Protein AF-A0A9X0CJ80-F1 (afdb_monomer_lite)

Radius of gyration: 16.24 Å; chains: 1; bounding box: 37×39×41 Å

Organism: NCBI:txid174260

InterPro domains:
  IPR004839 Aminotransferase, class I/classII, large domain [PF00155] (1-104)
  IPR015421 Pyridoxal phosphate-dependent transferase, major domain [G3DSA:3.40.640.10] (2-110)
  IPR015424 Pyridoxal phosphate-dependent transferase [SSF53383] (3-104)
  IPR045088 Aminotransferase ALAT1/2-like [PTHR11751] (3-102)

pLDDT: mean 81.8, std 17.5, range [32.38, 97.69]

Foldseek 3Di:
DDPDADDLVRLLVVLVVCVVVVHAAEAECQQQQVDPDPVDHHDDSVNSLVVVDDVSQLHWYKHKYAPCHHPVNVVVVRDIDIDTGNDDPVVVVVVCVVVVVVDPDDDPPDD

Sequence (111 aa):
MVGQILTYDNIRDVIKFCAREKLVLFADEVYQETVFTSEAQFHSCKKVLRDLGPEYNTFQMMSLNSASKGFYGECGLRGAYLELIGFSKQVKQQFRQFISPSISLQRLDRY

Secondary structure (DSSP, 8-state):
---PPPPHHHHHHHHHHHHHTTPPEEEE-TTTT----TT-----HHHHHHHT-GGGTT--EEEEEETTSSTT--GGG--EEEEEES--HHHHHHHHHHHGGGS--------

Structure (mmCIF, N/CA/C/O backbone):
data_AF-A0A9X0CJ80-F1
#
_entry.id   AF-A0A9X0CJ80-F1
#
loop_
_atom_site.group_PDB
_atom_site.id
_atom_site.type_symbol
_atom_site.label_atom_id
_atom_site.label_alt_id
_atom_site.label_comp_id
_atom_site.label_asym_id
_atom_site.label_entity_id
_atom_site.label_seq_id
_atom_site.pdbx_PDB_ins_code
_atom_site.Cartn_x
_atom_site.Cartn_y
_atom_site.Cartn_z
_atom_site.occupancy
_atom_site.B_iso_or_equiv
_atom_site.auth_seq_id
_atom_site.auth_comp_id
_atom_site.auth_asym_id
_atom_site.auth_atom_id
_atom_site.pdbx_PDB_model_num
ATOM 1 N N . MET A 1 1 ? 17.806 -8.516 -6.415 1.00 41.94 1 MET A N 1
ATOM 2 C CA . MET A 1 1 ? 16.435 -8.038 -6.126 1.00 41.94 1 MET A CA 1
ATOM 3 C C . MET A 1 1 ? 15.586 -8.285 -7.355 1.00 41.94 1 MET A C 1
ATOM 5 O O . MET A 1 1 ? 16.090 -8.082 -8.452 1.00 41.94 1 MET A O 1
ATOM 9 N N . VAL A 1 2 ? 14.354 -8.763 -7.184 1.00 65.75 2 VAL A N 1
ATOM 10 C CA . VAL A 1 2 ? 13.435 -9.002 -8.305 1.00 65.75 2 VAL A CA 1
ATOM 11 C C . VAL A 1 2 ? 12.711 -7.685 -8.599 1.00 65.75 2 VAL A C 1
ATOM 13 O O . VAL A 1 2 ? 11.987 -7.193 -7.743 1.00 65.75 2 VAL A O 1
ATOM 16 N N . GLY A 1 3 ? 12.936 -7.090 -9.774 1.00 73.06 3 GLY A N 1
ATOM 17 C CA . GLY A 1 3 ? 12.295 -5.842 -10.227 1.00 73.06 3 GLY A CA 1
ATOM 18 C C . GLY A 1 3 ? 10.897 -6.060 -10.810 1.00 73.06 3 GLY A C 1
ATOM 19 O O . GLY A 1 3 ? 10.552 -5.471 -11.828 1.00 73.06 3 GLY A O 1
ATOM 20 N N . GLN A 1 4 ? 10.136 -6.981 -10.221 1.00 81.75 4 GLN A N 1
ATOM 21 C CA . GLN A 1 4 ? 8.806 -7.345 -10.698 1.00 81.75 4 GLN A CA 1
ATOM 22 C C . GLN A 1 4 ? 7.794 -6.243 -10.385 1.00 81.75 4 GLN A C 1
ATOM 24 O O . GLN A 1 4 ? 7.774 -5.699 -9.281 1.00 81.75 4 GLN A O 1
ATOM 29 N N 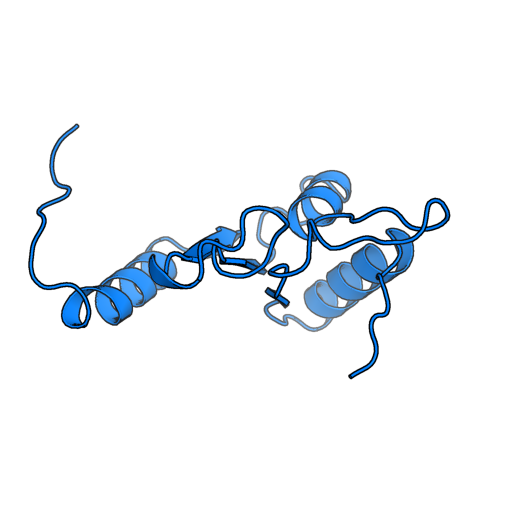. ILE A 1 5 ? 6.929 -5.953 -11.352 1.00 86.69 5 ILE A N 1
ATOM 30 C CA . ILE A 1 5 ? 5.813 -5.022 -11.201 1.00 86.69 5 ILE A CA 1
ATOM 31 C C . ILE A 1 5 ? 4.559 -5.866 -10.991 1.00 86.69 5 ILE A C 1
ATOM 33 O O . ILE A 1 5 ? 4.246 -6.726 -11.814 1.00 86.69 5 ILE A O 1
ATOM 37 N N . LEU A 1 6 ? 3.863 -5.658 -9.873 1.00 90.44 6 LEU A N 1
ATOM 38 C CA . LEU A 1 6 ? 2.631 -6.389 -9.586 1.00 90.44 6 LEU A CA 1
ATOM 39 C C . LEU A 1 6 ? 1.511 -5.918 -10.515 1.00 90.44 6 LEU A C 1
ATOM 41 O O . LEU A 1 6 ? 1.284 -4.718 -10.675 1.00 90.44 6 LEU A O 1
ATOM 45 N N . THR A 1 7 ? 0.788 -6.874 -11.097 1.00 93.12 7 THR A N 1
ATOM 46 C CA . THR A 1 7 ? -0.406 -6.572 -11.892 1.00 93.12 7 THR A CA 1
ATOM 47 C C . THR A 1 7 ? -1.542 -6.080 -10.997 1.00 93.12 7 THR A C 1
ATOM 49 O O . THR A 1 7 ? -1.583 -6.371 -9.797 1.00 93.12 7 THR A O 1
ATOM 52 N N . TYR A 1 8 ? -2.507 -5.374 -11.589 1.00 94.38 8 TYR A N 1
ATOM 53 C CA . TYR A 1 8 ? -3.713 -4.932 -10.888 1.00 94.38 8 TYR A CA 1
ATOM 54 C C . TYR A 1 8 ? -4.430 -6.090 -10.175 1.00 94.38 8 TYR A C 1
ATOM 56 O O . TYR A 1 8 ? -4.769 -5.980 -8.997 1.00 94.38 8 TYR A O 1
ATOM 64 N N . ASP A 1 9 ? -4.617 -7.217 -10.871 1.00 95.69 9 ASP A N 1
ATOM 65 C CA . ASP A 1 9 ? -5.287 -8.395 -10.320 1.00 95.69 9 ASP A CA 1
ATOM 66 C C . ASP A 1 9 ? -4.509 -8.996 -9.144 1.00 95.69 9 ASP A C 1
ATOM 68 O O . ASP A 1 9 ? -5.115 -9.346 -8.133 1.00 95.69 9 ASP A O 1
ATOM 72 N N . ASN A 1 10 ? -3.172 -9.034 -9.205 1.00 95.12 10 ASN A N 1
ATOM 73 C CA . ASN A 1 10 ? -2.374 -9.508 -8.073 1.00 95.12 10 ASN A CA 1
ATOM 74 C C . ASN A 1 10 ? -2.522 -8.601 -6.848 1.00 95.12 10 ASN A C 1
ATOM 76 O O . ASN A 1 10 ? -2.716 -9.102 -5.743 1.00 95.12 10 ASN A O 1
ATOM 80 N N . ILE A 1 11 ? -2.471 -7.277 -7.027 1.00 96.12 11 ILE A N 1
ATOM 81 C CA . ILE A 1 11 ? -2.661 -6.323 -5.924 1.00 96.12 11 ILE A CA 1
ATOM 82 C C . ILE A 1 11 ? -4.061 -6.483 -5.327 1.00 96.12 11 ILE A C 1
ATOM 84 O O . ILE A 1 11 ? -4.219 -6.531 -4.106 1.00 96.12 11 ILE A O 1
ATOM 88 N N . ARG A 1 12 ? -5.080 -6.621 -6.181 1.00 97.00 12 ARG A N 1
ATOM 89 C CA . ARG A 1 12 ? -6.464 -6.848 -5.761 1.00 97.00 12 ARG A CA 1
ATOM 90 C C . ARG A 1 12 ? -6.584 -8.106 -4.905 1.00 97.00 12 ARG A C 1
ATOM 92 O O . ARG A 1 12 ? -7.210 -8.070 -3.846 1.00 97.00 12 ARG A O 1
ATOM 99 N N . ASP A 1 13 ? -5.988 -9.204 -5.348 1.00 97.62 13 ASP A N 1
ATOM 100 C CA . ASP A 1 13 ? -6.077 -10.488 -4.660 1.00 97.62 13 ASP A CA 1
ATOM 101 C C . ASP A 1 13 ? -5.311 -10.467 -3.327 1.00 97.62 13 ASP A C 1
ATOM 103 O O . ASP A 1 13 ? -5.801 -11.005 -2.332 1.00 97.62 13 ASP A O 1
ATOM 107 N N . VAL A 1 14 ? -4.181 -9.752 -3.260 1.00 97.06 14 VAL A N 1
ATOM 108 C CA . VAL A 1 14 ? -3.457 -9.481 -2.006 1.00 97.06 14 VAL A CA 1
ATOM 109 C C . VAL A 1 14 ? -4.313 -8.666 -1.036 1.00 97.06 14 VAL A C 1
ATOM 111 O O . VAL A 1 14 ? -4.425 -9.040 0.130 1.00 97.06 14 VAL A O 1
ATOM 114 N N . ILE A 1 15 ? -4.973 -7.594 -1.488 1.00 97.12 15 ILE A N 1
ATOM 115 C CA . ILE A 1 15 ? -5.861 -6.794 -0.626 1.00 97.12 15 ILE A CA 1
ATOM 116 C C . ILE A 1 15 ? -7.004 -7.660 -0.088 1.00 97.12 15 ILE A C 1
ATOM 118 O O . ILE A 1 15 ? -7.287 -7.638 1.111 1.00 97.12 15 ILE A O 1
ATOM 122 N N . LYS A 1 16 ? -7.634 -8.471 -0.948 1.00 96.88 16 LYS A N 1
ATOM 123 C CA . LYS A 1 16 ? -8.698 -9.404 -0.545 1.00 96.88 16 LYS A CA 1
ATOM 124 C C . LYS A 1 16 ? -8.208 -10.433 0.471 1.00 96.88 16 LYS A C 1
ATOM 126 O O . LYS A 1 16 ? -8.920 -10.723 1.432 1.00 96.88 16 LYS A O 1
ATOM 131 N N . PHE A 1 17 ? -7.003 -10.966 0.276 1.00 97.50 17 PHE A N 1
ATOM 132 C CA . PHE A 1 17 ? -6.358 -11.873 1.220 1.00 97.50 17 PHE A CA 1
ATOM 133 C C . PHE A 1 17 ? -6.144 -11.191 2.575 1.00 97.50 17 PHE A C 1
ATOM 135 O O . PHE A 1 17 ? -6.642 -11.679 3.586 1.00 97.50 17 PHE A O 1
ATOM 142 N N . CYS A 1 18 ? -5.494 -10.026 2.600 1.00 97.69 18 CYS A N 1
ATOM 143 C CA . CYS A 1 18 ? -5.256 -9.280 3.832 1.00 97.69 18 CYS A CA 1
ATOM 144 C C . CYS A 1 18 ? -6.562 -8.927 4.551 1.00 97.69 18 CYS A C 1
ATOM 146 O O . CYS A 1 18 ? -6.632 -9.027 5.771 1.00 97.69 18 CYS A O 1
ATOM 148 N N . ALA A 1 19 ? -7.612 -8.558 3.813 1.00 96.00 19 ALA A N 1
ATOM 149 C CA . ALA A 1 19 ? -8.909 -8.235 4.396 1.00 96.00 19 ALA A CA 1
ATOM 150 C C . ALA A 1 19 ? -9.549 -9.454 5.078 1.00 96.00 19 ALA A C 1
ATOM 152 O O . ALA A 1 19 ? -10.053 -9.335 6.195 1.00 96.00 19 ALA A O 1
ATOM 153 N N . ARG A 1 20 ? -9.483 -10.631 4.441 1.00 96.62 20 ARG A N 1
ATOM 154 C CA . ARG A 1 20 ? -9.997 -11.889 5.004 1.00 96.62 20 ARG A CA 1
ATOM 155 C C . ARG A 1 20 ? -9.223 -12.318 6.250 1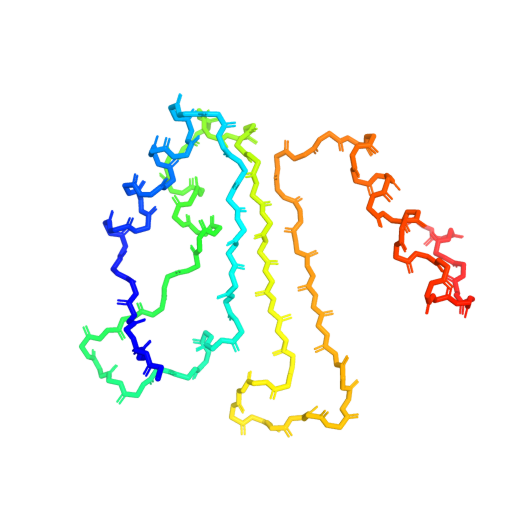.00 96.62 20 ARG A C 1
ATOM 157 O O . ARG A 1 20 ? -9.836 -12.682 7.249 1.00 96.62 20 ARG A O 1
ATOM 164 N N . GLU A 1 21 ? -7.899 -12.224 6.202 1.00 97.56 21 GLU A N 1
ATOM 165 C CA . GLU A 1 21 ? -7.011 -12.645 7.293 1.00 97.56 21 GLU A CA 1
ATOM 166 C C . GLU A 1 21 ? -6.810 -11.557 8.369 1.00 97.56 21 GLU A C 1
ATOM 168 O O . GLU A 1 21 ? -6.057 -11.754 9.320 1.00 97.56 21 GLU A O 1
ATOM 173 N N . LYS A 1 22 ? -7.489 -10.405 8.244 1.00 95.25 22 LYS A N 1
ATOM 174 C CA . LYS A 1 22 ? -7.382 -9.250 9.158 1.00 95.25 22 LYS A CA 1
ATOM 175 C C . LYS A 1 22 ? -5.943 -8.736 9.310 1.00 95.25 22 LYS A C 1
ATO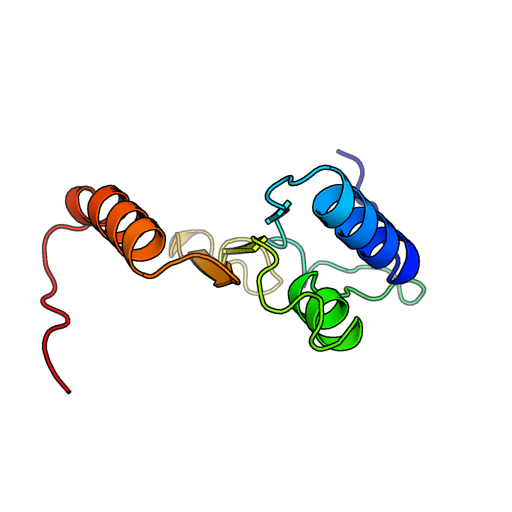M 177 O O . LYS A 1 22 ? -5.514 -8.356 10.399 1.00 95.25 22 LYS A O 1
ATOM 182 N N . LEU A 1 23 ? -5.206 -8.713 8.205 1.00 97.38 23 LEU A N 1
ATOM 183 C CA . LEU A 1 23 ? -3.835 -8.223 8.129 1.00 97.38 23 LEU A CA 1
ATOM 184 C C . LEU A 1 23 ? -3.798 -6.759 7.692 1.00 97.38 23 LEU A C 1
ATOM 186 O O . LEU A 1 23 ? -4.571 -6.322 6.838 1.00 97.38 23 LEU A O 1
ATOM 190 N N . VAL A 1 24 ? -2.836 -6.023 8.242 1.00 96.31 24 VAL A N 1
ATOM 191 C CA . VAL A 1 24 ? -2.479 -4.681 7.778 1.00 96.31 24 VAL A CA 1
ATOM 192 C C . VAL A 1 24 ? -1.587 -4.805 6.546 1.00 96.31 24 VAL A C 1
ATOM 194 O O . VAL A 1 24 ? -0.586 -5.521 6.591 1.00 96.31 24 VAL A O 1
ATOM 197 N N . LEU A 1 25 ? -1.904 -4.084 5.467 1.00 97.00 25 LEU A N 1
ATOM 198 C CA . LEU A 1 25 ? -1.038 -4.031 4.286 1.00 97.00 25 LEU A CA 1
ATOM 199 C C . LEU A 1 25 ? -0.059 -2.858 4.380 1.00 97.00 25 LEU A C 1
ATOM 201 O O . LEU A 1 25 ? -0.474 -1.708 4.523 1.00 97.00 25 LEU A O 1
ATOM 205 N N . PHE A 1 26 ? 1.234 -3.145 4.252 1.00 95.94 26 PHE A N 1
ATOM 206 C CA . PHE A 1 26 ? 2.284 -2.140 4.094 1.00 95.94 26 PHE A CA 1
ATOM 207 C C . PHE A 1 26 ? 2.787 -2.164 2.645 1.00 95.94 26 PHE A C 1
ATOM 209 O O . PHE A 1 26 ? 3.441 -3.117 2.229 1.00 95.94 26 PHE A O 1
ATOM 216 N N . ALA A 1 27 ? 2.430 -1.140 1.875 1.00 94.31 27 ALA A N 1
ATOM 217 C CA . ALA A 1 27 ? 2.793 -0.972 0.476 1.00 94.31 27 ALA A CA 1
ATOM 218 C C . ALA A 1 27 ? 4.026 -0.063 0.364 1.00 94.31 27 ALA A C 1
ATOM 220 O O . ALA A 1 27 ? 3.943 1.144 0.595 1.00 94.31 27 ALA A O 1
ATOM 221 N N . ASP A 1 28 ? 5.170 -0.656 0.023 1.00 91.75 28 ASP A N 1
ATOM 222 C CA . ASP A 1 28 ? 6.407 0.064 -0.283 1.00 91.75 28 ASP A CA 1
ATOM 223 C C . ASP A 1 28 ? 6.465 0.368 -1.788 1.00 91.75 28 ASP A C 1
ATOM 225 O O . ASP A 1 28 ? 6.782 -0.494 -2.608 1.00 91.75 28 ASP A O 1
ATOM 229 N N . GLU A 1 29 ? 6.090 1.592 -2.158 1.00 88.75 29 GLU A N 1
ATOM 230 C CA . GLU A 1 29 ? 5.901 2.027 -3.546 1.00 88.75 29 GLU A CA 1
ATOM 231 C C . GLU A 1 29 ? 6.984 3.030 -3.984 1.00 88.75 29 GLU A C 1
ATOM 233 O O . GLU A 1 29 ? 6.770 3.846 -4.883 1.00 88.75 29 GLU A O 1
ATOM 238 N N . VAL A 1 30 ? 8.171 2.973 -3.365 1.00 86.25 30 VAL A N 1
ATOM 239 C CA . VAL A 1 30 ? 9.283 3.915 -3.617 1.00 86.25 30 VAL A CA 1
ATOM 240 C C . VAL A 1 30 ? 9.830 3.874 -5.047 1.00 86.25 30 VAL A C 1
ATOM 242 O O . VAL A 1 30 ? 10.494 4.808 -5.474 1.00 86.25 30 VAL A O 1
ATOM 245 N N . TYR A 1 31 ? 9.563 2.810 -5.806 1.00 83.06 31 TYR A N 1
ATOM 246 C CA . TYR A 1 31 ? 9.982 2.671 -7.206 1.00 83.06 31 TYR A CA 1
ATOM 247 C C . TYR A 1 31 ? 8.845 2.931 -8.204 1.00 83.06 31 TYR A C 1
ATOM 249 O O . TYR A 1 31 ? 8.956 2.538 -9.363 1.00 83.06 31 TYR A O 1
ATOM 257 N N . GLN A 1 32 ? 7.765 3.604 -7.793 1.00 80.69 32 GLN A N 1
ATOM 258 C CA . GLN A 1 32 ? 6.598 3.842 -8.655 1.00 80.69 32 GLN A CA 1
ATOM 259 C C . GLN A 1 32 ? 6.916 4.555 -9.981 1.00 80.69 32 GLN A C 1
ATOM 261 O O . GLN A 1 32 ? 6.265 4.291 -10.986 1.00 80.69 32 GLN A O 1
ATOM 266 N N . GLU A 1 33 ? 7.939 5.417 -10.006 1.00 76.38 33 GLU A N 1
ATOM 267 C CA . GLU A 1 33 ? 8.391 6.127 -11.216 1.00 76.38 33 GLU A CA 1
ATOM 268 C C . GLU A 1 33 ? 9.405 5.325 -12.051 1.00 76.38 33 GLU A C 1
ATOM 270 O O . GLU A 1 33 ? 9.781 5.721 -13.150 1.00 76.38 33 GLU A O 1
ATOM 275 N N . THR A 1 34 ? 9.890 4.198 -11.529 1.00 75.00 34 THR A N 1
ATOM 276 C CA . THR A 1 34 ? 10.988 3.405 -12.102 1.00 75.00 34 THR A CA 1
ATOM 277 C C . THR A 1 34 ? 10.433 2.202 -12.875 1.00 75.00 34 THR A C 1
ATOM 279 O O . THR A 1 34 ? 10.770 1.051 -12.605 1.00 75.00 34 THR A O 1
ATOM 282 N N . VAL A 1 35 ? 9.537 2.463 -13.831 1.00 76.00 35 VAL A N 1
ATOM 283 C CA . VAL A 1 35 ? 8.947 1.443 -14.713 1.00 76.00 35 VAL A CA 1
ATOM 284 C C . VAL A 1 35 ? 9.603 1.532 -16.091 1.00 76.00 35 VAL A C 1
ATOM 286 O O . VAL A 1 35 ? 9.392 2.491 -16.826 1.00 76.00 35 VAL A O 1
ATOM 289 N N . PHE A 1 36 ? 10.422 0.536 -16.437 1.00 68.38 36 PHE A N 1
ATOM 290 C CA . PHE A 1 36 ? 11.253 0.540 -17.654 1.00 68.38 36 PHE A CA 1
ATOM 291 C C . PHE A 1 36 ? 10.667 -0.245 -18.837 1.00 68.38 36 PHE A C 1
ATOM 293 O O . PHE A 1 36 ? 11.328 -0.384 -19.864 1.00 68.38 36 PHE A O 1
ATOM 300 N N . THR A 1 37 ? 9.456 -0.787 -18.706 1.00 75.25 37 THR A N 1
ATOM 301 C CA . THR A 1 37 ? 8.791 -1.562 -19.763 1.00 75.25 37 THR A CA 1
ATOM 302 C C . THR A 1 37 ? 7.442 -0.944 -20.105 1.00 75.25 37 THR A C 1
ATOM 304 O O . THR A 1 37 ? 6.713 -0.513 -19.216 1.00 75.25 37 THR A O 1
ATOM 307 N N . SER A 1 38 ? 7.097 -0.918 -21.392 1.00 74.31 38 SER A N 1
ATOM 308 C CA . SER A 1 38 ? 5.773 -0.505 -21.872 1.00 74.31 38 SER A CA 1
ATOM 309 C C . SER A 1 38 ? 4.686 -1.552 -21.616 1.00 74.31 38 SER A C 1
ATOM 311 O O . SER A 1 38 ? 3.505 -1.245 -21.740 1.00 74.31 38 SER A O 1
ATOM 313 N N . GLU A 1 39 ? 5.068 -2.785 -21.277 1.00 76.81 39 GLU A N 1
ATOM 314 C CA . GLU A 1 39 ? 4.144 -3.904 -21.052 1.00 76.81 39 GLU A CA 1
ATOM 315 C C . GLU A 1 39 ? 3.570 -3.936 -19.630 1.00 76.81 39 GLU A C 1
ATOM 317 O O . GLU A 1 39 ? 2.604 -4.651 -19.370 1.00 76.81 39 GLU A O 1
ATOM 322 N N . ALA A 1 40 ? 4.149 -3.169 -18.703 1.00 77.31 40 ALA A N 1
ATOM 323 C CA . ALA A 1 40 ? 3.710 -3.119 -17.316 1.00 77.31 40 ALA A CA 1
ATOM 324 C C . ALA A 1 40 ? 3.396 -1.684 -16.900 1.00 77.31 40 ALA A C 1
ATOM 326 O O . ALA A 1 40 ? 4.128 -0.748 -17.210 1.00 77.31 40 ALA A O 1
ATOM 327 N N . GLN A 1 41 ? 2.311 -1.524 -16.150 1.00 85.31 41 GLN A N 1
ATOM 328 C CA . GLN A 1 41 ? 1.904 -0.253 -15.573 1.00 85.31 41 GLN A CA 1
ATOM 329 C C . GLN A 1 41 ? 1.975 -0.346 -14.051 1.00 85.31 41 GLN A C 1
ATOM 331 O O . GLN A 1 41 ? 1.550 -1.336 -13.456 1.00 85.31 41 GLN A O 1
ATOM 336 N N . PHE A 1 42 ? 2.482 0.704 -13.407 1.00 89.25 42 PHE A N 1
ATOM 337 C CA . PHE A 1 42 ? 2.369 0.827 -11.960 1.00 89.25 42 PHE A CA 1
ATOM 338 C C . PHE A 1 42 ? 0.913 1.103 -11.560 1.00 89.25 42 PHE A C 1
ATOM 340 O O . PHE A 1 42 ? 0.276 2.041 -12.049 1.00 89.25 42 PHE A O 1
ATOM 347 N N . HIS A 1 43 ? 0.401 0.311 -10.623 1.00 92.31 43 HIS A N 1
ATOM 348 C CA . HIS A 1 43 ? -0.886 0.532 -9.978 1.00 92.31 43 HIS A CA 1
ATOM 349 C C . HIS A 1 43 ? -0.648 0.737 -8.485 1.00 92.31 43 HIS A C 1
ATOM 351 O O . HIS A 1 43 ? -0.134 -0.162 -7.823 1.00 92.31 43 HIS A O 1
ATOM 357 N N . SER A 1 44 ? -1.040 1.891 -7.939 1.00 92.81 44 SER A N 1
ATOM 358 C CA . SER A 1 44 ? -0.934 2.092 -6.494 1.00 92.81 44 SER A CA 1
ATOM 359 C C . SER A 1 44 ? -1.933 1.208 -5.753 1.00 92.81 44 SER A C 1
ATOM 361 O O . SER A 1 44 ? -3.104 1.103 -6.137 1.00 92.81 44 SER A O 1
ATOM 363 N N . CYS A 1 45 ? -1.502 0.629 -4.638 1.00 94.38 45 CYS A N 1
ATOM 364 C CA . CYS A 1 45 ? -2.333 -0.169 -3.741 1.00 94.38 45 CYS A CA 1
ATOM 365 C C . CYS A 1 45 ? -3.560 0.623 -3.290 1.00 94.38 45 CYS A C 1
ATOM 367 O O . CYS A 1 45 ? -4.663 0.083 -3.216 1.00 94.38 45 CYS A O 1
ATOM 369 N N . LYS A 1 46 ? -3.395 1.934 -3.077 1.00 94.19 46 LYS A N 1
ATOM 370 C CA . LYS A 1 46 ? -4.493 2.848 -2.762 1.00 94.19 46 LYS A CA 1
ATOM 371 C C . LYS A 1 46 ? -5.537 2.918 -3.873 1.00 94.19 46 LYS A C 1
ATOM 373 O O . LYS A 1 46 ? -6.723 2.904 -3.560 1.00 94.19 46 LYS A O 1
ATOM 378 N N . LYS A 1 47 ? -5.133 3.018 -5.144 1.00 94.62 47 LYS A N 1
ATOM 379 C CA . LYS A 1 47 ? -6.083 3.042 -6.265 1.00 94.62 47 LYS A CA 1
ATOM 380 C C . LYS A 1 47 ? -6.884 1.744 -6.297 1.00 94.62 47 LYS A C 1
ATOM 382 O O . LYS A 1 47 ? -8.107 1.794 -6.241 1.00 94.62 47 LYS A O 1
ATOM 387 N N . VAL A 1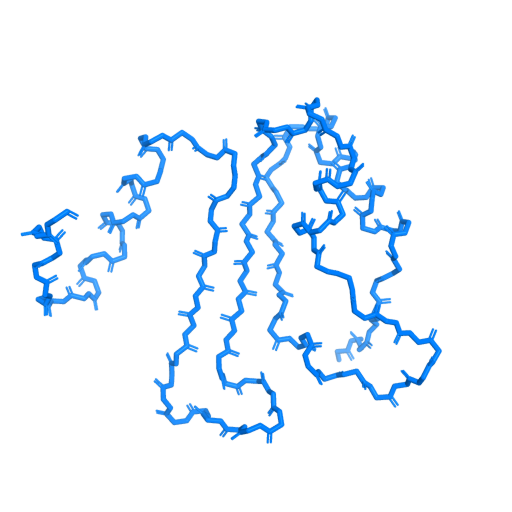 48 ? -6.194 0.602 -6.276 1.00 96.44 48 VAL A N 1
ATOM 388 C CA . VAL A 1 48 ? -6.839 -0.721 -6.302 1.00 96.44 48 VAL A CA 1
ATOM 389 C C . VAL A 1 48 ? -7.780 -0.905 -5.106 1.00 96.44 48 VAL A C 1
ATOM 391 O O . VAL A 1 48 ? -8.894 -1.398 -5.263 1.00 96.44 48 VAL A O 1
ATOM 394 N N . LEU A 1 49 ? -7.385 -0.439 -3.917 1.00 95.75 49 LEU A N 1
ATOM 395 C CA . LEU A 1 49 ? -8.238 -0.446 -2.728 1.00 95.75 49 LEU A CA 1
ATOM 396 C C . LEU A 1 49 ? -9.527 0.363 -2.925 1.00 95.75 49 LEU A C 1
ATOM 398 O O . LEU A 1 49 ? -10.586 -0.057 -2.470 1.00 95.75 49 LEU A O 1
ATOM 402 N N . ARG A 1 50 ? -9.448 1.538 -3.559 1.00 94.56 50 ARG A N 1
ATOM 403 C CA . ARG A 1 50 ? -10.622 2.392 -3.799 1.00 94.56 50 ARG A CA 1
ATOM 404 C C . ARG A 1 50 ? -11.551 1.810 -4.856 1.00 94.56 50 ARG A C 1
ATOM 406 O O . ARG A 1 50 ? -12.763 1.904 -4.688 1.00 94.56 50 ARG A O 1
ATOM 413 N N . ASP A 1 51 ? -10.992 1.175 -5.877 1.00 96.38 51 ASP A N 1
ATOM 414 C CA . ASP A 1 51 ? -11.758 0.519 -6.936 1.00 96.38 51 ASP A CA 1
ATOM 415 C C . ASP A 1 51 ? -12.540 -0.706 -6.425 1.00 96.38 51 ASP A C 1
ATOM 417 O O . ASP A 1 51 ? -13.608 -1.015 -6.948 1.00 96.38 51 ASP A O 1
ATOM 421 N N . LEU A 1 52 ? -12.050 -1.380 -5.375 1.00 94.44 52 LEU A N 1
ATOM 422 C CA . LEU A 1 52 ? -12.756 -2.487 -4.716 1.00 94.44 52 LEU A CA 1
ATOM 423 C C . LEU A 1 52 ? -14.068 -2.062 -4.031 1.00 94.44 52 LEU A C 1
ATOM 425 O O . LEU A 1 52 ? -14.896 -2.912 -3.717 1.00 94.44 52 LEU A O 1
ATOM 429 N N . GLY A 1 53 ? -14.281 -0.763 -3.818 1.00 92.94 53 GLY A N 1
ATOM 430 C CA . GLY A 1 53 ? -15.545 -0.226 -3.331 1.00 92.94 53 GLY A CA 1
ATOM 431 C C . GLY A 1 53 ? -15.626 -0.023 -1.811 1.00 92.94 53 GLY A C 1
ATOM 432 O O . GLY A 1 53 ? -14.657 -0.207 -1.068 1.00 92.94 53 GLY A O 1
ATOM 433 N N . PRO A 1 54 ? -16.797 0.425 -1.322 1.00 92.12 54 PRO A N 1
ATOM 434 C CA . PRO A 1 54 ? -16.948 0.966 0.028 1.00 92.12 54 PRO A CA 1
ATOM 435 C C . PRO A 1 54 ? -16.801 -0.071 1.147 1.00 92.12 54 PRO A C 1
ATOM 437 O O . PRO A 1 54 ? -16.525 0.313 2.284 1.00 92.12 54 PRO A O 1
ATOM 440 N N . GLU A 1 55 ? -16.941 -1.363 0.846 1.00 92.44 55 GLU A N 1
ATOM 441 C CA . GLU A 1 55 ? -16.760 -2.454 1.813 1.00 92.44 55 GLU A CA 1
ATOM 442 C C . GLU A 1 55 ? -15.325 -2.526 2.368 1.00 92.44 55 GLU A C 1
ATOM 444 O O . GLU A 1 55 ? -15.114 -2.956 3.500 1.00 92.44 55 GLU A O 1
ATOM 449 N N . TYR A 1 56 ? -14.344 -1.998 1.628 1.00 93.50 56 TYR A N 1
ATOM 450 C CA . TYR A 1 56 ? -12.942 -1.931 2.042 1.00 93.50 56 TYR A CA 1
ATOM 451 C C . TYR A 1 56 ? -12.553 -0.586 2.682 1.00 93.50 56 TYR A C 1
ATOM 453 O O . TYR A 1 56 ? -11.378 -0.348 2.957 1.00 93.50 56 TYR A O 1
ATOM 461 N N . ASN A 1 57 ? -13.499 0.314 2.980 1.00 88.69 57 ASN A N 1
ATOM 462 C CA . ASN A 1 57 ? -13.182 1.633 3.556 1.00 88.69 57 ASN A CA 1
ATOM 463 C C . ASN A 1 57 ? -12.502 1.570 4.935 1.00 88.69 57 ASN A C 1
ATOM 465 O O . ASN A 1 57 ? -11.777 2.497 5.308 1.00 88.69 57 ASN A O 1
ATOM 469 N N . THR A 1 58 ? -12.734 0.496 5.690 1.00 91.25 58 THR A N 1
ATOM 470 C CA . THR A 1 58 ? -12.103 0.248 6.995 1.00 91.25 58 THR A CA 1
ATOM 471 C C . THR A 1 58 ? -10.826 -0.586 6.894 1.00 91.25 58 THR A C 1
ATOM 473 O O . THR A 1 58 ? -10.225 -0.899 7.920 1.00 91.25 58 THR A O 1
ATOM 476 N N . PHE A 1 59 ? -10.407 -0.969 5.684 1.00 95.88 59 PHE A N 1
ATOM 477 C CA . PHE A 1 59 ? -9.190 -1.741 5.467 1.00 95.88 59 PHE A CA 1
ATOM 478 C C . PHE A 1 59 ? -7.952 -0.930 5.856 1.00 95.88 59 PHE A C 1
ATOM 480 O O . PHE A 1 59 ? -7.783 0.218 5.439 1.00 95.88 59 PHE A O 1
ATOM 487 N N . GLN A 1 60 ? -7.080 -1.538 6.655 1.00 96.88 60 GLN A N 1
ATOM 488 C CA . GLN A 1 60 ? -5.895 -0.886 7.196 1.00 96.88 60 GLN A CA 1
ATOM 489 C C . GLN A 1 60 ? -4.723 -1.032 6.226 1.00 96.88 60 GLN A C 1
ATOM 491 O O . GLN A 1 60 ? -4.190 -2.125 6.031 1.00 96.88 60 GLN A O 1
ATOM 496 N N . MET A 1 61 ? -4.318 0.089 5.629 1.00 95.94 61 MET A N 1
ATOM 497 C CA . MET A 1 61 ? -3.232 0.148 4.652 1.00 95.94 61 MET A CA 1
ATOM 498 C C . MET A 1 61 ? -2.296 1.318 4.944 1.00 95.94 61 MET A C 1
ATOM 500 O O . MET A 1 61 ? -2.736 2.426 5.257 1.00 95.94 61 MET A O 1
ATOM 504 N N . MET A 1 62 ? -1.001 1.067 4.803 1.00 95.31 62 MET A N 1
ATOM 505 C CA . MET A 1 62 ? 0.066 2.056 4.868 1.00 95.31 62 MET A CA 1
ATOM 506 C C . MET A 1 62 ? 0.771 2.115 3.511 1.00 95.31 62 MET A C 1
ATOM 508 O O . MET A 1 62 ? 1.271 1.088 3.070 1.00 95.31 62 MET A O 1
ATOM 512 N N . SER A 1 63 ? 0.809 3.280 2.862 1.00 92.94 63 SER A N 1
ATOM 513 C CA . SER A 1 63 ? 1.484 3.478 1.564 1.00 92.94 63 SER A CA 1
ATOM 514 C C . SER A 1 63 ? 2.699 4.378 1.749 1.00 92.94 63 SER A C 1
ATOM 516 O O . SER A 1 63 ? 2.544 5.517 2.197 1.00 92.94 63 SER A O 1
ATOM 518 N N . LEU A 1 64 ? 3.892 3.878 1.437 1.00 91.25 64 LEU A N 1
ATOM 519 C CA . LEU A 1 64 ? 5.157 4.602 1.549 1.00 91.25 64 LEU A CA 1
ATOM 520 C C . LEU A 1 64 ? 5.656 5.016 0.163 1.00 91.25 64 LEU A C 1
ATOM 522 O O . LEU A 1 64 ? 5.724 4.194 -0.748 1.00 91.25 64 LEU A O 1
ATOM 526 N N . ASN A 1 65 ? 6.089 6.270 0.039 1.00 87.88 65 ASN A N 1
ATOM 527 C CA . ASN A 1 65 ? 6.885 6.722 -1.097 1.00 87.88 65 ASN A CA 1
ATOM 528 C C . ASN A 1 65 ? 8.034 7.630 -0.635 1.00 87.88 65 ASN A C 1
ATOM 530 O O . ASN A 1 65 ? 7.964 8.265 0.422 1.00 87.88 65 ASN A O 1
ATOM 534 N N . SER A 1 66 ? 9.093 7.718 -1.439 1.00 82.19 66 SER A N 1
ATOM 535 C CA . SER A 1 66 ? 10.273 8.529 -1.150 1.00 82.19 66 SER A CA 1
ATOM 536 C C . SER A 1 66 ? 10.707 9.341 -2.361 1.00 82.19 66 SER A C 1
ATOM 538 O O . SER A 1 66 ? 10.760 8.825 -3.467 1.00 82.19 66 SER A O 1
ATOM 540 N N . ALA A 1 67 ? 11.139 10.581 -2.121 1.00 77.25 67 ALA A N 1
ATOM 541 C CA . ALA A 1 67 ? 11.791 11.421 -3.128 1.00 77.25 67 ALA A CA 1
ATOM 542 C C . ALA A 1 67 ? 13.210 10.930 -3.488 1.00 77.25 67 ALA A C 1
ATOM 544 O O . ALA A 1 67 ? 13.841 11.414 -4.421 1.00 77.25 67 ALA A O 1
ATOM 545 N N . SER A 1 68 ? 13.744 9.953 -2.745 1.00 65.88 68 SER A N 1
ATOM 546 C CA . SER A 1 68 ? 15.102 9.440 -2.959 1.00 65.88 68 SER A CA 1
ATOM 547 C C . SER A 1 68 ? 15.219 8.495 -4.159 1.00 65.88 68 SER A C 1
ATOM 549 O O . SER A 1 68 ? 16.333 8.097 -4.505 1.00 65.88 68 SER A O 1
ATOM 551 N N . LYS A 1 69 ? 14.091 8.062 -4.731 1.00 62.28 69 LYS A N 1
ATOM 552 C CA . LYS A 1 69 ? 14.000 7.038 -5.774 1.00 62.28 69 LYS A CA 1
ATOM 553 C C . LYS A 1 69 ? 13.022 7.538 -6.840 1.00 62.28 69 LYS A C 1
ATOM 555 O O . LYS A 1 69 ? 11.862 7.773 -6.547 1.00 62.28 69 LYS A O 1
ATOM 560 N N . GLY A 1 70 ? 13.527 7.768 -8.047 1.00 60.91 70 GLY A N 1
ATOM 561 C CA . GLY A 1 70 ? 12.807 8.449 -9.125 1.00 60.91 70 GLY A CA 1
ATOM 562 C C . GLY A 1 70 ? 13.793 9.139 -10.065 1.00 60.91 70 GLY A C 1
ATOM 563 O O . GLY A 1 70 ? 14.981 9.248 -9.744 1.00 60.91 70 GLY A O 1
ATOM 564 N N . PHE A 1 71 ? 13.326 9.592 -11.229 1.00 52.56 71 PHE A N 1
ATOM 565 C CA . PHE A 1 71 ? 14.198 10.155 -12.276 1.00 52.56 71 PHE A CA 1
ATOM 566 C C . PHE A 1 71 ? 14.933 11.427 -11.811 1.00 52.56 71 PHE A C 1
ATOM 568 O O . PHE A 1 71 ? 16.025 11.730 -12.285 1.00 52.56 71 PHE A O 1
ATOM 575 N N . TYR A 1 72 ? 14.349 12.135 -10.839 1.00 59.56 72 TYR A N 1
ATOM 576 C CA . TYR A 1 72 ? 14.868 13.382 -10.274 1.00 59.56 72 TYR A CA 1
ATOM 577 C C . TYR A 1 72 ? 15.985 13.190 -9.238 1.00 59.56 72 TYR A C 1
ATOM 579 O O . TYR A 1 72 ? 16.685 14.147 -8.923 1.00 59.56 72 TYR A O 1
ATOM 587 N N . GLY A 1 73 ? 16.209 11.963 -8.745 1.00 56.75 73 GLY A N 1
ATOM 588 C CA . GLY A 1 73 ? 17.433 11.610 -8.015 1.00 56.75 73 GLY A CA 1
ATOM 589 C C . GLY A 1 73 ? 17.750 12.475 -6.787 1.00 56.75 73 GLY A C 1
ATOM 590 O O . GLY A 1 73 ? 18.921 12.639 -6.447 1.00 56.75 73 GLY A O 1
ATOM 591 N N . GLU A 1 74 ? 16.741 13.013 -6.096 1.00 63.78 74 GLU A N 1
ATOM 592 C CA . GLU A 1 74 ? 16.900 13.951 -4.974 1.00 63.78 74 GLU A CA 1
ATOM 593 C C . GLU A 1 74 ? 17.299 13.252 -3.659 1.00 63.78 74 GLU A C 1
ATOM 595 O O . GLU A 1 74 ? 16.845 13.591 -2.564 1.00 63.78 74 GLU A O 1
ATOM 600 N N . CYS A 1 75 ? 18.174 12.246 -3.729 1.00 61.25 75 CYS A N 1
ATOM 601 C CA . CYS A 1 75 ? 18.565 11.426 -2.581 1.00 61.25 75 CYS A CA 1
ATOM 602 C C . CYS A 1 75 ? 19.185 12.237 -1.426 1.00 61.25 75 CYS A C 1
ATOM 604 O O . CYS A 1 75 ? 19.163 11.785 -0.278 1.00 61.25 75 CYS A O 1
ATOM 606 N N . GLY A 1 76 ? 19.700 13.438 -1.712 1.00 62.91 76 GLY A N 1
ATOM 607 C CA . GLY A 1 76 ? 20.219 14.383 -0.721 1.00 62.91 76 GLY A CA 1
ATOM 608 C C . GLY A 1 76 ? 19.147 15.043 0.155 1.00 62.91 76 GL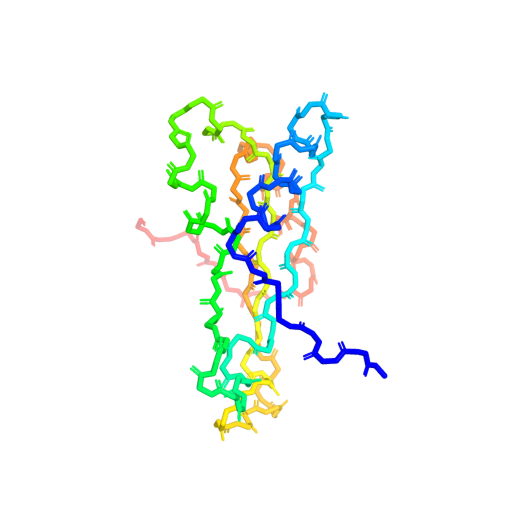Y A C 1
ATOM 609 O O . GLY A 1 76 ? 19.458 15.436 1.274 1.00 62.91 76 GLY A O 1
ATOM 610 N N . LEU A 1 77 ? 17.888 15.114 -0.298 1.00 71.25 77 LEU A N 1
ATOM 611 C CA . LEU A 1 77 ? 16.796 15.741 0.460 1.00 71.25 77 LEU A CA 1
ATOM 612 C C . LEU A 1 77 ? 16.228 14.837 1.557 1.00 71.25 77 LEU A C 1
ATOM 614 O O . LEU A 1 77 ? 15.569 15.327 2.470 1.00 71.25 77 LEU A O 1
ATOM 618 N N . ARG A 1 78 ? 16.472 13.518 1.476 1.00 75.62 78 ARG A N 1
ATOM 619 C CA . ARG A 1 78 ? 16.015 12.518 2.463 1.00 75.62 78 ARG A CA 1
ATOM 620 C C . ARG A 1 78 ? 14.510 12.619 2.775 1.00 75.62 78 ARG A C 1
ATOM 622 O O . ARG A 1 78 ? 14.078 12.310 3.882 1.00 75.62 78 ARG A O 1
ATOM 629 N N . GLY A 1 79 ? 13.717 13.028 1.783 1.00 79.38 79 GLY A N 1
ATOM 630 C CA . GLY A 1 79 ? 12.269 13.181 1.885 1.00 79.38 79 GLY A CA 1
ATOM 631 C C . GLY A 1 79 ? 11.516 11.873 1.638 1.00 79.38 79 GLY A C 1
ATOM 632 O O . GLY A 1 79 ? 11.825 11.112 0.714 1.00 79.38 79 GLY A O 1
ATOM 633 N N . ALA A 1 80 ? 10.500 11.619 2.457 1.00 84.44 80 ALA A N 1
ATOM 634 C CA . ALA A 1 80 ? 9.536 10.542 2.273 1.00 84.44 80 ALA A CA 1
ATOM 635 C C . ALA A 1 80 ? 8.185 10.943 2.867 1.00 84.44 80 ALA A C 1
ATOM 637 O O . ALA A 1 80 ? 8.118 11.796 3.755 1.00 84.44 80 ALA A O 1
ATOM 638 N N . TYR A 1 81 ? 7.117 10.308 2.396 1.00 87.56 81 TYR A N 1
ATOM 639 C CA . TYR A 1 81 ? 5.798 10.420 3.004 1.00 87.56 81 TYR A CA 1
ATOM 640 C C . TYR A 1 81 ? 5.205 9.032 3.237 1.00 87.56 81 TYR A C 1
ATOM 642 O O . TYR A 1 81 ? 5.452 8.098 2.476 1.00 87.56 81 TYR A O 1
ATOM 650 N N . LEU A 1 82 ? 4.396 8.919 4.289 1.00 90.56 82 LEU A N 1
ATOM 651 C CA . LEU A 1 82 ? 3.649 7.714 4.628 1.00 90.56 82 LEU A CA 1
ATOM 652 C C . LEU A 1 82 ? 2.165 8.066 4.733 1.00 90.56 82 LEU A C 1
ATOM 654 O O . LEU A 1 82 ? 1.776 8.896 5.557 1.00 90.56 82 LEU A O 1
ATOM 658 N N . GLU A 1 83 ? 1.328 7.424 3.926 1.00 92.06 83 GLU A N 1
ATOM 659 C CA . GLU A 1 83 ? -0.121 7.592 3.987 1.00 92.06 83 GLU A CA 1
ATOM 660 C C . GLU A 1 83 ? -0.775 6.469 4.80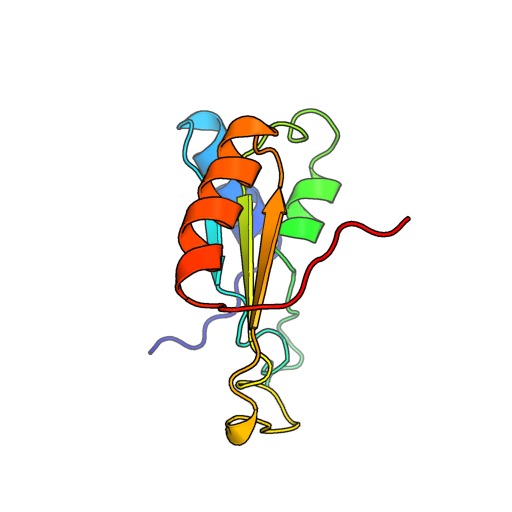2 1.00 92.06 83 GLU A C 1
ATOM 662 O O . GLU A 1 83 ? -0.602 5.291 4.504 1.00 92.06 83 GLU A O 1
ATOM 667 N N . LEU A 1 84 ? -1.568 6.841 5.816 1.00 93.06 84 LEU A N 1
ATOM 668 C CA . LEU A 1 84 ? -2.302 5.915 6.686 1.00 93.06 84 LEU A CA 1
ATOM 669 C C . LEU A 1 84 ? -3.799 5.875 6.323 1.00 93.06 84 LEU A C 1
ATOM 671 O O . LEU A 1 84 ? -4.550 6.821 6.607 1.00 93.06 84 LEU A O 1
ATOM 675 N N . ILE A 1 85 ? -4.258 4.753 5.771 1.00 93.69 85 ILE A N 1
ATOM 676 C CA . ILE A 1 85 ? -5.624 4.521 5.275 1.00 93.69 85 ILE A CA 1
ATOM 677 C C . ILE A 1 85 ? -6.351 3.528 6.194 1.00 93.69 85 ILE A C 1
ATOM 679 O O . ILE A 1 85 ? -5.756 2.571 6.677 1.00 93.69 85 ILE A O 1
ATOM 683 N N . GLY A 1 86 ? -7.628 3.792 6.497 1.00 92.12 86 GLY A N 1
ATOM 684 C CA . GLY A 1 86 ? -8.481 2.916 7.321 1.00 92.12 86 GLY A CA 1
ATOM 685 C C . GLY A 1 86 ? -8.145 2.846 8.819 1.00 92.12 86 GLY A C 1
ATOM 686 O O . GLY A 1 86 ? -8.900 2.265 9.592 1.00 92.12 86 GLY A O 1
ATOM 687 N N . PHE A 1 87 ? -7.054 3.473 9.268 1.00 93.38 87 PHE A N 1
ATOM 688 C CA . PHE A 1 87 ? -6.694 3.531 10.689 1.00 93.38 87 PHE A CA 1
ATOM 689 C C . PHE A 1 87 ? -7.544 4.519 11.494 1.00 93.38 87 PHE A C 1
ATOM 691 O O . PHE A 1 87 ? -7.868 5.618 11.028 1.00 93.38 87 PHE A O 1
ATOM 698 N N . SER A 1 88 ? -7.818 4.160 12.752 1.00 93.62 88 SER A N 1
ATOM 699 C CA . SER A 1 88 ? -8.505 5.025 13.711 1.00 93.62 88 SER A CA 1
ATOM 700 C C . SER A 1 88 ? -7.682 6.272 14.055 1.00 93.62 88 SER A C 1
ATOM 702 O O . SER A 1 88 ? -6.457 6.316 13.893 1.00 93.62 88 SER A O 1
ATOM 704 N N . LYS A 1 89 ? -8.355 7.310 14.569 1.00 92.19 89 LYS A N 1
ATOM 705 C CA . LYS A 1 89 ? -7.695 8.559 14.985 1.00 92.19 89 LYS A CA 1
ATOM 706 C C . LYS A 1 89 ? -6.639 8.308 16.067 1.00 92.19 89 LYS A C 1
ATOM 708 O O . LYS A 1 89 ? -5.590 8.944 16.033 1.00 92.19 89 LYS A O 1
ATOM 713 N N . GLN A 1 90 ? -6.894 7.358 16.964 1.00 93.19 90 GLN A N 1
ATOM 714 C CA . GLN A 1 90 ? -5.997 6.961 18.047 1.00 93.19 90 GLN A CA 1
ATOM 715 C C . GLN A 1 90 ? -4.706 6.351 17.496 1.00 93.19 90 GLN A C 1
ATOM 717 O O . GLN A 1 90 ? -3.623 6.781 17.877 1.00 93.19 90 GLN A O 1
ATOM 722 N N . VAL A 1 91 ? -4.801 5.424 16.534 1.00 91.88 91 VAL A N 1
ATOM 723 C CA . VAL A 1 91 ? -3.611 4.832 15.898 1.00 91.88 91 VAL A CA 1
ATOM 724 C C . VAL A 1 91 ? -2.821 5.898 15.140 1.00 91.88 91 VAL A C 1
ATOM 726 O O . VAL A 1 91 ? -1.609 6.000 15.306 1.00 91.88 91 VAL A O 1
ATOM 729 N N . LYS A 1 92 ? -3.495 6.771 14.382 1.00 90.62 92 LYS A N 1
ATOM 730 C CA . LYS A 1 92 ? -2.830 7.893 13.696 1.00 90.62 92 LYS A CA 1
ATOM 731 C C . LYS A 1 92 ? -2.129 8.845 14.673 1.00 90.62 92 LYS A C 1
ATOM 733 O O . LYS A 1 92 ? -1.070 9.377 14.352 1.00 90.62 92 LYS A O 1
ATOM 738 N N . GLN A 1 93 ? -2.702 9.068 15.856 1.00 90.62 93 GLN A N 1
ATOM 739 C CA . GLN A 1 93 ? -2.080 9.869 16.909 1.00 90.62 93 GLN A CA 1
ATOM 740 C C . GLN A 1 93 ? -0.840 9.184 17.484 1.00 90.62 93 GLN A C 1
ATOM 742 O O . GLN A 1 93 ? 0.164 9.863 17.659 1.00 90.62 93 GLN A O 1
ATOM 747 N N . GLN A 1 94 ? -0.882 7.869 17.715 1.00 90.00 94 GLN A N 1
ATOM 748 C CA . GLN A 1 94 ? 0.296 7.107 18.132 1.00 90.00 94 GLN A CA 1
ATOM 749 C C . GLN A 1 94 ? 1.409 7.217 17.085 1.00 90.00 94 GLN A C 1
ATOM 751 O O . GLN A 1 94 ? 2.516 7.613 17.426 1.00 90.00 94 GLN A O 1
ATOM 756 N N . PHE A 1 95 ? 1.112 7.003 15.799 1.00 87.69 95 PHE A N 1
ATOM 757 C CA . PHE A 1 95 ? 2.093 7.196 14.721 1.00 87.69 95 PHE A CA 1
ATOM 758 C C . PHE A 1 95 ? 2.702 8.604 14.725 1.00 87.69 95 PHE A C 1
ATOM 760 O O . PHE A 1 95 ? 3.919 8.746 14.642 1.00 87.69 95 PHE A O 1
ATOM 767 N N . ARG A 1 96 ? 1.885 9.653 14.890 1.00 83.88 96 ARG A N 1
ATOM 768 C CA . ARG A 1 96 ? 2.397 11.026 15.031 1.00 83.88 96 ARG A CA 1
ATOM 769 C C . ARG A 1 96 ? 3.287 11.193 16.258 1.00 83.88 96 ARG A C 1
ATOM 771 O O . ARG A 1 96 ? 4.334 11.816 16.147 1.00 83.88 96 ARG A O 1
ATOM 778 N N . GLN A 1 97 ? 2.894 10.642 17.403 1.00 86.25 97 GLN A N 1
ATOM 779 C CA . GLN A 1 97 ? 3.693 10.684 18.627 1.00 86.25 97 GLN A CA 1
ATOM 780 C C . GLN A 1 97 ? 5.017 9.938 18.481 1.00 86.25 97 GLN A C 1
ATOM 782 O O . GLN A 1 97 ? 6.000 10.410 19.024 1.00 86.25 97 GLN A O 1
ATOM 787 N N . PHE A 1 98 ? 5.066 8.828 17.743 1.00 84.56 98 PHE A N 1
ATOM 788 C CA . PHE A 1 98 ? 6.309 8.104 17.459 1.00 84.56 98 PHE A CA 1
ATOM 789 C C . PHE A 1 98 ? 7.235 8.871 16.512 1.00 84.56 98 PHE A C 1
ATOM 791 O O . PHE A 1 98 ? 8.446 8.865 16.706 1.00 84.56 98 PHE A O 1
ATOM 798 N N . ILE A 1 99 ? 6.678 9.550 15.506 1.00 79.31 99 ILE A N 1
ATOM 799 C CA . ILE A 1 99 ? 7.452 10.327 14.526 1.00 79.31 99 ILE A CA 1
ATOM 800 C C . ILE A 1 99 ? 7.926 11.667 15.125 1.00 79.31 99 ILE A C 1
ATOM 802 O O . ILE A 1 99 ? 9.012 12.146 14.810 1.00 79.31 99 ILE A O 1
ATOM 806 N N . SER A 1 100 ? 7.141 12.265 16.024 1.00 65.69 100 SER A N 1
ATOM 807 C CA . SER A 1 100 ? 7.410 13.576 16.627 1.00 65.69 100 SER A CA 1
ATOM 808 C C . SER A 1 100 ? 8.737 13.712 17.397 1.00 65.69 100 SER A C 1
ATOM 810 O O . SER A 1 100 ? 9.355 14.759 17.241 1.00 65.69 100 SER A O 1
ATOM 812 N N . PRO A 1 101 ? 9.223 12.759 18.218 1.00 59.62 101 PRO A N 1
ATOM 813 C CA . PRO A 1 101 ? 10.500 12.908 18.919 1.00 59.62 101 PRO A CA 1
ATOM 814 C C . PRO A 1 101 ? 11.707 12.893 17.973 1.00 59.62 101 PRO A C 1
ATOM 816 O O . PRO A 1 101 ? 12.772 13.369 18.351 1.00 59.62 101 PRO A O 1
ATOM 819 N N . SER A 1 102 ? 11.546 12.412 16.735 1.00 57.78 102 SER A N 1
ATOM 820 C CA . SER A 1 102 ? 12.551 12.537 15.672 1.00 57.78 102 SER A CA 1
ATOM 821 C C . SER A 1 102 ? 12.501 13.890 14.943 1.00 57.78 102 SER A C 1
ATOM 823 O O . SER A 1 102 ? 13.386 14.174 14.141 1.00 57.78 102 SER A O 1
ATOM 825 N N . ILE A 1 103 ? 11.489 14.726 15.216 1.00 52.66 103 ILE A N 1
ATOM 826 C CA . ILE A 1 103 ? 11.261 16.043 14.607 1.00 52.66 103 ILE A CA 1
ATOM 827 C C . ILE A 1 103 ? 11.067 17.072 15.731 1.00 52.66 103 ILE A C 1
ATOM 829 O O . ILE A 1 103 ? 9.948 17.439 16.096 1.00 52.66 103 ILE A O 1
ATOM 833 N N . SER A 1 104 ? 12.155 17.566 16.317 1.00 40.66 104 SER A N 1
ATOM 834 C CA . SER A 1 104 ? 12.071 18.762 17.153 1.00 40.66 104 SER A CA 1
ATOM 835 C C . SER A 1 104 ? 11.665 19.975 16.295 1.00 40.66 104 SER A C 1
ATOM 837 O O . SER A 1 104 ? 12.393 20.391 15.402 1.00 40.66 104 SER A O 1
ATOM 839 N N . LEU A 1 105 ? 10.496 20.543 16.633 1.00 43.19 105 LEU A N 1
ATOM 840 C CA . LEU A 1 105 ? 9.928 21.845 16.233 1.00 43.19 105 LEU A CA 1
ATOM 841 C C . LEU A 1 105 ? 9.564 22.054 14.747 1.00 43.19 105 LEU A C 1
ATOM 843 O O . LEU A 1 105 ? 10.346 22.590 13.975 1.00 43.19 105 LEU A O 1
ATOM 847 N N . GLN A 1 106 ? 8.278 21.878 14.421 1.00 32.88 106 GLN A N 1
ATOM 848 C CA . GLN A 1 106 ? 7.421 23.023 14.077 1.00 32.88 106 GLN A CA 1
ATOM 849 C C . GLN A 1 106 ? 5.947 22.712 14.380 1.00 32.88 106 GLN A C 1
ATOM 851 O O . GLN A 1 106 ? 5.372 21.708 13.973 1.00 32.88 106 GLN A O 1
ATOM 856 N N . ARG A 1 107 ? 5.365 23.608 15.171 1.00 38.41 107 ARG A N 1
ATOM 857 C CA . ARG A 1 107 ? 3.994 23.631 15.674 1.00 38.41 107 ARG A CA 1
ATOM 858 C C . ARG A 1 107 ? 3.001 23.715 14.503 1.00 38.41 107 ARG A C 1
ATOM 860 O O . ARG A 1 107 ? 2.757 24.804 13.998 1.00 38.41 107 ARG A O 1
ATOM 867 N N . LEU A 1 108 ? 2.418 22.587 14.096 1.00 38.06 108 LEU A N 1
ATOM 868 C CA . LEU A 1 108 ? 1.253 22.526 13.200 1.00 38.06 108 LEU A CA 1
ATOM 869 C C . LEU A 1 108 ? -0.048 22.541 14.023 1.00 38.06 108 LEU A C 1
ATOM 871 O O . LEU A 1 108 ? -0.862 21.631 13.946 1.00 38.06 108 LEU A O 1
ATOM 875 N N . ASP A 1 109 ? -0.213 23.598 14.818 1.00 37.81 109 ASP A N 1
ATOM 876 C CA . ASP A 1 109 ? -1.519 24.070 15.284 1.00 37.81 109 ASP A CA 1
ATOM 877 C C . ASP A 1 109 ? -1.734 25.440 14.640 1.00 37.81 109 ASP A C 1
ATOM 879 O O . ASP A 1 109 ? -1.471 26.454 15.283 1.00 37.81 109 ASP A O 1
ATOM 883 N N . ARG A 1 110 ? -2.132 25.491 13.363 1.00 32.38 110 ARG A N 1
ATOM 884 C CA . ARG A 1 110 ? -2.835 26.647 12.784 1.00 32.38 110 ARG A CA 1
ATOM 885 C C . ARG A 1 110 ? -3.632 26.246 11.535 1.00 32.38 110 ARG A C 1
ATOM 887 O O . ARG A 1 110 ? -3.035 25.840 10.541 1.00 32.38 110 ARG A O 1
ATOM 894 N N . TYR A 1 111 ? -4.938 26.511 11.657 1.00 39.47 111 TYR A N 1
ATOM 895 C CA . TYR A 1 111 ? -6.066 26.423 10.716 1.00 39.47 111 TYR A CA 1
ATOM 896 C C . TYR A 1 111 ? -6.699 25.043 10.532 1.00 39.47 111 TYR A C 1
ATOM 898 O O . TYR A 1 111 ? -6.119 24.183 9.839 1.00 39.47 111 TYR A O 1
#